Protein AF-A0A0S4I4I3-F1 (afdb_monomer_lite)

pLDDT: mean 79.83, std 12.57, range [39.66, 93.0]

Sequence (110 aa):
MAKKKPLSPGPSWNENFVVLGEILFWGFWAPVLFLIAAPWLSLAIVSYWPKPVLAGFFSAMASTGWLVASVVILAVIAYQAGMGYYRQHRSRKRTAAELAAKRAQGDKRL

Foldseek 3Di:
DDPDDPPPPDPVVVVVVVVVVVCVVCVVVVVLVCLQVLLVVLVVCVVPPVDDPCVVVSCVSVDPVSNVVNVVSVVVVVVVVVVVVVVVVVVVVVVVVVVVVVVVVVVVVD

Secondary structure (DSSP, 8-state):
-----------THHHHHHHHHHHHHHHHHHHHHHHHHHHHHHHHHHHH-SS-TTHHHHHHHTSHHHHHHHHHHHHHHHHHHHHHHHHHHHHHHHHHHHHHHHHHHHHTT-

Structure (mmCIF, N/CA/C/O backbone):
data_AF-A0A0S4I4I3-F1
#
_entry.id   AF-A0A0S4I4I3-F1
#
loop_
_atom_site.group_PDB
_atom_site.id
_atom_site.type_symbol
_atom_site.label_atom_id
_atom_site.label_alt_id
_atom_site.label_comp_id
_atom_site.label_asym_id
_atom_site.label_entity_id
_atom_site.label_seq_id
_atom_site.pdbx_PDB_ins_code
_atom_site.Cartn_x
_atom_site.Cartn_y
_atom_site.Cartn_z
_atom_site.occupancy
_atom_site.B_iso_or_equiv
_atom_site.auth_seq_id
_atom_site.auth_comp_id
_atom_site.auth_asym_id
_atom_site.auth_atom_id
_atom_site.pdbx_PDB_model_num
ATOM 1 N N . MET A 1 1 ? 52.372 -6.863 0.870 1.00 39.66 1 MET A N 1
ATOM 2 C CA . MET A 1 1 ? 52.039 -5.618 0.141 1.00 39.66 1 MET A CA 1
ATOM 3 C C . MET A 1 1 ? 50.572 -5.661 -0.270 1.00 39.66 1 MET A C 1
ATOM 5 O O . MET A 1 1 ? 50.226 -6.378 -1.199 1.00 39.66 1 MET A O 1
ATOM 9 N N . ALA A 1 2 ? 49.691 -4.976 0.462 1.00 44.28 2 ALA A N 1
ATOM 10 C CA . ALA A 1 2 ? 48.263 -4.941 0.149 1.00 44.28 2 ALA A CA 1
ATOM 11 C C . ALA A 1 2 ? 48.001 -3.902 -0.953 1.00 44.28 2 ALA A C 1
ATOM 13 O O . ALA A 1 2 ? 48.185 -2.705 -0.733 1.00 44.28 2 ALA A O 1
ATOM 14 N N . LYS A 1 3 ? 47.579 -4.350 -2.143 1.00 47.28 3 LYS A N 1
ATOM 15 C CA . LYS A 1 3 ? 47.059 -3.463 -3.193 1.00 47.28 3 LYS A CA 1
ATOM 16 C C . LYS A 1 3 ? 45.750 -2.849 -2.690 1.00 47.28 3 LYS A C 1
ATOM 18 O O . LYS A 1 3 ? 44.698 -3.480 -2.773 1.00 47.28 3 LYS A O 1
ATOM 23 N N . LYS A 1 4 ? 45.812 -1.626 -2.156 1.00 51.44 4 LYS A N 1
ATOM 24 C CA . LYS A 1 4 ? 44.624 -0.792 -1.945 1.00 51.44 4 LYS A CA 1
ATOM 25 C C . LYS A 1 4 ? 44.001 -0.550 -3.321 1.00 51.44 4 LYS A C 1
ATOM 27 O O . LYS A 1 4 ? 44.615 0.095 -4.168 1.00 51.44 4 LYS A O 1
ATOM 32 N N . LYS A 1 5 ? 42.819 -1.124 -3.569 1.00 55.28 5 LYS A N 1
ATOM 33 C CA . LYS A 1 5 ? 41.993 -0.747 -4.725 1.00 55.28 5 LYS A CA 1
ATOM 34 C C . LYS A 1 5 ? 41.773 0.771 -4.655 1.00 55.28 5 LYS A C 1
ATOM 36 O O . LYS A 1 5 ? 41.517 1.257 -3.550 1.00 55.28 5 LYS A O 1
ATOM 41 N N . PRO A 1 6 ? 41.867 1.523 -5.764 1.00 49.00 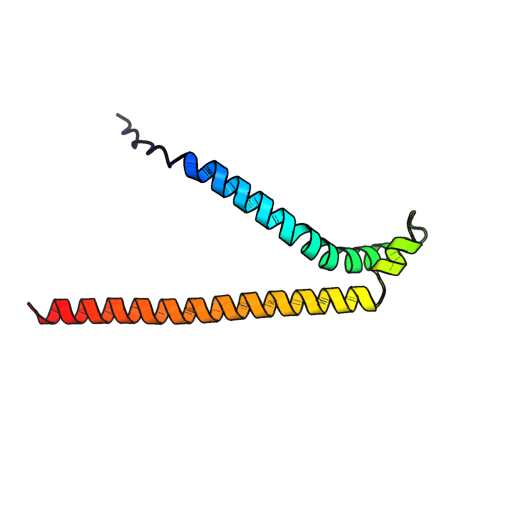6 PRO A N 1
ATOM 42 C CA . PRO A 1 6 ? 41.478 2.922 -5.736 1.00 49.00 6 PRO A CA 1
ATOM 43 C C . PRO A 1 6 ? 39.986 2.965 -5.403 1.00 49.00 6 PRO A C 1
ATOM 45 O O . PRO A 1 6 ? 39.157 2.460 -6.161 1.00 49.00 6 PRO A O 1
ATOM 48 N N . LEU A 1 7 ? 39.659 3.506 -4.229 1.00 55.25 7 LEU A N 1
ATOM 49 C CA . LEU A 1 7 ? 38.307 3.936 -3.908 1.00 55.25 7 LEU A CA 1
ATOM 50 C C . LEU A 1 7 ? 38.007 5.049 -4.916 1.00 55.25 7 LEU A C 1
ATOM 52 O O . LEU A 1 7 ? 38.466 6.176 -4.755 1.00 55.25 7 LEU A O 1
ATOM 56 N N . SER A 1 8 ? 37.349 4.704 -6.021 1.00 52.53 8 SER A N 1
ATOM 57 C CA . SER A 1 8 ? 36.774 5.710 -6.905 1.00 52.53 8 SER A CA 1
ATOM 58 C C . SER A 1 8 ? 35.790 6.496 -6.039 1.00 52.53 8 SER A C 1
ATOM 60 O O . SER A 1 8 ? 34.889 5.866 -5.474 1.00 52.53 8 SER A O 1
ATOM 62 N N . PRO A 1 9 ? 35.974 7.813 -5.839 1.00 54.53 9 PRO A N 1
ATOM 63 C CA . PRO A 1 9 ? 34.959 8.604 -5.175 1.00 54.53 9 PRO A CA 1
ATOM 64 C C . PRO A 1 9 ? 33.753 8.579 -6.112 1.00 54.53 9 PRO A C 1
ATOM 66 O O . PRO A 1 9 ? 33.744 9.235 -7.153 1.00 54.53 9 PRO A O 1
ATOM 69 N N . GLY A 1 10 ? 32.773 7.731 -5.793 1.00 57.78 10 GLY A N 1
ATOM 70 C CA . GLY A 1 10 ? 31.475 7.777 -6.448 1.00 57.78 10 GLY A CA 1
ATOM 71 C C . GLY A 1 10 ? 30.955 9.211 -6.335 1.00 57.78 10 GLY A C 1
ATOM 72 O O . GLY A 1 10 ? 31.183 9.844 -5.303 1.00 57.78 10 GLY A O 1
ATOM 73 N N . PRO A 1 11 ? 30.342 9.766 -7.390 1.00 55.81 11 PRO A N 1
ATOM 74 C CA . PRO A 1 11 ? 29.999 11.179 -7.428 1.00 55.81 11 PRO A CA 1
ATOM 75 C C . PRO A 1 11 ? 29.043 11.495 -6.273 1.00 55.81 11 PRO A C 1
ATOM 77 O O . PRO A 1 11 ? 27.867 11.147 -6.332 1.00 55.81 11 PRO A O 1
ATOM 80 N N . SER A 1 12 ? 29.544 12.164 -5.233 1.00 59.75 12 SER A N 1
ATOM 81 C CA . SER A 1 12 ? 28.787 12.607 -4.050 1.00 59.75 12 SER A CA 1
ATOM 82 C C . SER A 1 12 ? 27.611 13.518 -4.410 1.00 59.75 12 SER A C 1
ATOM 84 O O . SER A 1 12 ? 26.650 13.641 -3.658 1.00 59.75 12 SER A O 1
ATOM 86 N N . TRP A 1 13 ? 27.636 14.100 -5.614 1.00 55.47 13 TRP A N 1
ATOM 87 C CA . TRP A 1 13 ? 26.499 14.799 -6.205 1.00 55.47 13 TRP A CA 1
ATOM 88 C C . TRP A 1 13 ? 25.247 13.913 -6.289 1.00 55.47 13 TRP A C 1
ATOM 90 O O . TRP A 1 13 ? 24.148 14.396 -6.057 1.00 55.47 13 TRP A O 1
ATOM 100 N N . ASN A 1 14 ? 25.404 12.612 -6.548 1.00 70.44 14 ASN A N 1
ATOM 101 C CA . ASN A 1 14 ? 24.295 11.665 -6.646 1.00 70.44 14 ASN A CA 1
ATOM 102 C C . ASN A 1 14 ? 23.641 11.380 -5.283 1.00 70.44 14 ASN A C 1
ATOM 104 O O . ASN A 1 14 ? 22.453 11.098 -5.222 1.00 70.44 14 ASN A O 1
ATOM 108 N N . GLU A 1 15 ? 24.383 11.483 -4.182 1.00 73.69 15 GLU A N 1
ATOM 109 C CA . GLU A 1 15 ? 23.898 11.094 -2.852 1.00 73.69 15 GLU A CA 1
ATOM 110 C C . GLU A 1 15 ? 22.741 11.991 -2.388 1.00 73.69 15 GLU A C 1
ATOM 112 O O . GLU A 1 15 ? 21.704 11.500 -1.947 1.00 73.69 15 GLU A O 1
ATOM 117 N N . ASN A 1 16 ? 22.849 13.301 -2.627 1.00 77.06 16 ASN A N 1
ATOM 118 C CA . ASN A 1 16 ? 21.773 14.252 -2.338 1.00 77.06 16 ASN A CA 1
ATOM 119 C C . ASN A 1 16 ? 20.525 14.010 -3.204 1.00 77.06 16 ASN A C 1
ATOM 121 O O . ASN A 1 16 ? 19.405 14.160 -2.721 1.00 77.06 16 ASN A O 1
ATOM 125 N N . PHE A 1 17 ? 20.696 13.613 -4.470 1.00 78.19 17 PHE A N 1
ATOM 126 C CA . PHE A 1 17 ? 19.573 13.264 -5.349 1.00 78.19 17 PHE A CA 1
ATOM 127 C C . PHE A 1 17 ? 18.923 11.936 -4.963 1.00 78.19 17 PHE A C 1
ATOM 129 O O . PHE A 1 17 ? 17.705 11.804 -5.074 1.00 78.19 17 PHE A O 1
ATOM 136 N N . VAL A 1 18 ? 19.707 10.975 -4.475 1.00 80.50 18 VAL A N 1
ATOM 137 C CA . VAL A 1 18 ? 19.200 9.711 -3.931 1.00 80.50 18 VAL A CA 1
ATOM 138 C C . VAL A 1 18 ? 18.354 9.976 -2.687 1.00 80.50 18 VAL A C 1
ATOM 140 O O . VAL A 1 18 ? 17.212 9.528 -2.639 1.00 80.50 18 VAL A O 1
ATOM 143 N N . VAL A 1 19 ? 18.856 10.770 -1.735 1.00 83.50 19 VAL A N 1
ATOM 144 C CA . VAL A 1 19 ? 18.119 11.134 -0.511 1.00 83.50 19 VAL A CA 1
ATOM 145 C C . VAL A 1 19 ? 16.856 11.933 -0.840 1.00 83.50 19 VAL A C 1
ATOM 147 O O . VAL A 1 19 ? 15.784 11.636 -0.319 1.00 83.50 19 VAL A O 1
ATOM 150 N N . LEU A 1 20 ? 16.940 12.917 -1.740 1.00 85.25 20 LEU A N 1
ATOM 151 C CA . LEU A 1 20 ? 15.769 13.684 -2.170 1.00 85.25 20 LEU A CA 1
ATOM 152 C C . LEU A 1 20 ? 14.727 12.791 -2.860 1.00 85.25 20 LEU A C 1
ATOM 154 O O . LEU A 1 20 ? 13.531 12.931 -2.610 1.00 85.25 20 LEU A O 1
ATOM 158 N N . GLY A 1 21 ? 15.178 11.853 -3.697 1.00 84.56 21 GLY A N 1
ATOM 159 C CA . GLY A 1 21 ? 14.321 10.854 -4.327 1.00 84.56 21 GLY A CA 1
ATOM 160 C C . GLY A 1 21 ? 13.637 9.946 -3.307 1.00 84.56 21 GLY A C 1
ATOM 161 O O . GLY A 1 21 ? 12.447 9.674 -3.443 1.00 84.56 21 GLY A O 1
ATOM 162 N N . GLU A 1 22 ? 14.348 9.531 -2.261 1.00 85.88 22 GLU A N 1
ATOM 163 C CA . GLU A 1 22 ? 13.803 8.722 -1.172 1.00 85.88 22 GLU A CA 1
ATOM 164 C C . GLU A 1 22 ? 12.763 9.491 -0.347 1.00 85.88 22 GLU A C 1
ATOM 166 O O . GLU A 1 22 ? 11.679 8.967 -0.090 1.00 85.88 22 GLU A O 1
ATOM 171 N N . ILE A 1 23 ? 13.030 10.754 -0.001 1.00 88.56 23 ILE A N 1
ATOM 172 C CA . ILE A 1 23 ? 12.065 11.612 0.704 1.00 88.56 23 ILE A CA 1
ATOM 173 C C . ILE A 1 23 ? 10.800 11.793 -0.136 1.00 88.56 23 ILE A C 1
ATOM 175 O O . ILE A 1 23 ? 9.694 11.671 0.386 1.00 88.56 23 ILE A O 1
ATOM 179 N N . LEU A 1 24 ? 10.942 12.057 -1.437 1.00 87.94 24 LEU A N 1
ATOM 180 C CA . LEU A 1 24 ? 9.800 12.233 -2.331 1.00 87.94 24 LEU A CA 1
ATOM 181 C C . LEU A 1 24 ? 9.009 10.927 -2.491 1.00 87.94 24 LEU A C 1
ATOM 183 O O . LEU A 1 24 ? 7.777 10.938 -2.482 1.00 87.94 24 LEU A O 1
ATOM 187 N N . PHE A 1 25 ? 9.718 9.799 -2.584 1.00 85.94 25 PHE A N 1
ATOM 188 C CA . PHE A 1 25 ? 9.124 8.470 -2.639 1.00 85.94 25 PHE A CA 1
ATOM 189 C C . PHE A 1 25 ? 8.303 8.188 -1.379 1.00 85.94 25 PHE A C 1
ATOM 191 O O . PHE A 1 25 ? 7.120 7.871 -1.488 1.00 85.94 25 PHE A O 1
ATOM 198 N N . TRP A 1 26 ? 8.881 8.360 -0.189 1.00 85.62 26 TRP A N 1
ATOM 199 C CA . TRP A 1 26 ? 8.172 8.146 1.072 1.00 85.62 26 TRP A CA 1
ATOM 200 C C . TRP A 1 26 ? 7.073 9.176 1.315 1.00 85.62 26 TRP A C 1
ATOM 202 O O . TRP A 1 26 ? 6.015 8.808 1.811 1.00 85.62 26 TRP A O 1
ATOM 212 N N . GLY A 1 27 ? 7.259 10.434 0.917 1.00 89.31 27 GLY A N 1
ATOM 213 C CA . GLY A 1 27 ? 6.228 11.468 1.016 1.00 89.31 27 GLY A CA 1
ATOM 214 C C . GLY A 1 27 ? 4.972 11.123 0.214 1.00 89.31 27 GLY A C 1
ATOM 215 O O . GLY A 1 27 ? 3.861 11.396 0.661 1.00 89.31 27 GLY A O 1
ATOM 216 N N . PHE A 1 28 ? 5.134 10.464 -0.935 1.00 87.62 28 PHE A N 1
ATOM 217 C CA . PHE A 1 28 ? 4.015 9.978 -1.739 1.00 87.62 28 PHE A CA 1
ATOM 218 C C . PHE A 1 28 ? 3.462 8.634 -1.243 1.00 87.62 28 PHE A C 1
ATOM 220 O O . PHE A 1 28 ? 2.247 8.453 -1.158 1.00 87.62 28 PHE A O 1
ATOM 227 N N . TRP A 1 29 ? 4.334 7.682 -0.901 1.00 85.81 29 TRP A N 1
ATOM 228 C CA . TRP A 1 29 ? 3.927 6.322 -0.543 1.00 85.81 29 TRP A CA 1
ATOM 229 C C . TRP A 1 29 ? 3.432 6.177 0.891 1.00 85.81 29 TRP A C 1
ATOM 231 O O . TRP A 1 29 ? 2.549 5.357 1.125 1.00 85.81 29 TRP A O 1
ATOM 241 N N . ALA A 1 30 ? 3.935 6.953 1.852 1.00 88.12 30 ALA A N 1
ATOM 242 C CA . ALA A 1 30 ? 3.515 6.842 3.247 1.00 88.12 30 ALA A CA 1
ATOM 243 C C . ALA A 1 30 ? 2.010 7.124 3.439 1.00 88.12 30 ALA A C 1
ATOM 245 O O . ALA A 1 30 ? 1.356 6.310 4.092 1.00 88.12 30 ALA A O 1
ATOM 246 N N . PRO A 1 31 ? 1.406 8.168 2.829 1.00 88.00 31 PRO A N 1
ATOM 247 C CA . PRO A 1 31 ? -0.046 8.356 2.871 1.00 88.00 31 PRO A CA 1
ATOM 248 C C . PRO A 1 31 ? -0.823 7.197 2.236 1.00 88.00 31 PRO A C 1
ATOM 250 O O . PRO A 1 31 ? -1.839 6.762 2.773 1.00 88.00 31 PRO A O 1
ATOM 253 N N . VAL A 1 32 ? -0.338 6.658 1.113 1.00 86.88 32 VAL A N 1
ATOM 254 C CA . VAL A 1 32 ? -0.976 5.525 0.422 1.00 86.88 32 VAL A CA 1
ATOM 255 C C . VAL A 1 32 ? -0.929 4.266 1.289 1.00 86.88 32 VAL A C 1
ATOM 257 O O . VAL A 1 32 ? -1.941 3.594 1.466 1.00 86.88 32 VAL A O 1
ATOM 260 N N . LEU A 1 33 ? 0.228 3.970 1.881 1.00 88.25 33 LEU A N 1
ATOM 261 C CA . LEU A 1 33 ? 0.404 2.853 2.804 1.00 88.25 33 LEU A CA 1
ATOM 262 C C . LEU A 1 33 ? -0.443 3.028 4.065 1.00 88.25 33 LEU A C 1
ATOM 264 O O . LEU A 1 33 ? -1.007 2.049 4.543 1.00 88.25 33 LEU A O 1
ATOM 268 N N . PHE A 1 34 ? -0.589 4.255 4.570 1.00 87.81 34 PHE A N 1
ATOM 269 C CA . PHE A 1 34 ? -1.478 4.549 5.691 1.00 87.81 34 PHE A CA 1
ATOM 270 C C . PHE A 1 34 ? -2.937 4.240 5.343 1.00 87.81 34 PHE A C 1
ATOM 272 O O . PHE A 1 34 ? -3.603 3.545 6.103 1.00 87.81 34 PHE A O 1
ATOM 279 N N . LEU A 1 35 ? -3.422 4.676 4.178 1.00 87.75 35 LEU A N 1
ATOM 280 C CA . LEU A 1 35 ? -4.783 4.377 3.716 1.00 87.75 35 LEU A CA 1
ATOM 281 C C . LEU A 1 35 ? -5.037 2.882 3.520 1.00 87.75 35 LEU A C 1
ATOM 283 O O . LEU A 1 35 ? -6.165 2.425 3.687 1.00 87.75 35 LEU A O 1
ATOM 287 N N . ILE A 1 36 ? -3.999 2.119 3.177 1.00 89.81 36 ILE A N 1
ATOM 288 C CA . ILE A 1 36 ? -4.105 0.667 3.078 1.00 89.81 36 ILE A CA 1
ATOM 289 C C . ILE A 1 36 ? -4.084 0.039 4.467 1.00 89.81 36 ILE A C 1
ATOM 291 O O . ILE A 1 36 ? -4.957 -0.756 4.761 1.00 89.81 36 ILE A O 1
ATOM 295 N N . ALA A 1 37 ? -3.121 0.365 5.327 1.00 88.62 37 ALA A N 1
ATOM 296 C CA . ALA A 1 37 ? -2.903 -0.341 6.588 1.00 88.62 37 ALA A CA 1
ATOM 297 C C . ALA A 1 37 ? -3.863 0.086 7.711 1.00 88.62 37 ALA A C 1
ATOM 299 O O . ALA A 1 37 ? -4.289 -0.755 8.506 1.00 88.62 37 ALA A O 1
ATOM 300 N N . ALA A 1 38 ? -4.218 1.372 7.790 1.00 89.56 38 ALA A N 1
ATOM 301 C CA . ALA A 1 38 ? -5.021 1.918 8.880 1.00 89.56 38 ALA A CA 1
ATOM 302 C C . ALA A 1 38 ? -6.412 1.267 9.006 1.00 89.56 38 ALA A C 1
ATOM 304 O O . ALA A 1 38 ? -6.786 0.966 10.140 1.00 89.56 38 ALA A O 1
ATOM 305 N N . PRO A 1 39 ? -7.159 0.966 7.924 1.00 89.31 39 PRO A N 1
ATOM 306 C CA . PRO A 1 39 ? -8.448 0.277 8.024 1.00 89.31 39 PRO A CA 1
ATOM 307 C C . PRO A 1 39 ? -8.353 -1.120 8.647 1.00 89.31 39 PRO A C 1
ATOM 309 O O . PRO A 1 39 ? -9.131 -1.461 9.536 1.00 89.31 39 PRO A O 1
ATOM 312 N N . TRP A 1 40 ? -7.355 -1.912 8.244 1.00 91.44 40 TRP A N 1
ATOM 313 C CA . TRP A 1 40 ? -7.149 -3.268 8.766 1.00 91.44 40 TRP A CA 1
ATOM 314 C C . TRP A 1 40 ? -6.636 -3.261 10.201 1.00 91.44 40 TRP A C 1
ATOM 316 O O . TRP A 1 40 ? -7.092 -4.051 11.026 1.00 91.44 40 TRP A O 1
ATOM 326 N N . LEU A 1 41 ? -5.724 -2.342 10.523 1.00 89.81 41 LEU A N 1
ATOM 327 C CA . LEU A 1 41 ? -5.239 -2.176 11.888 1.00 89.81 41 LEU A CA 1
ATOM 328 C C . LEU A 1 41 ? -6.372 -1.717 12.814 1.00 89.81 41 LEU A C 1
ATOM 330 O O . LEU A 1 41 ? -6.511 -2.225 13.923 1.00 89.81 41 LEU A O 1
ATOM 334 N N . SER A 1 42 ? -7.221 -0.807 12.336 1.00 89.12 42 SER A N 1
ATOM 335 C CA . SER A 1 42 ? -8.403 -0.347 13.066 1.00 89.12 42 SER A CA 1
ATOM 336 C C . SER A 1 42 ? -9.403 -1.478 13.290 1.00 89.12 42 SER A C 1
ATOM 338 O O . SER A 1 42 ? -9.926 -1.612 14.393 1.00 89.12 42 SER A O 1
ATOM 340 N N . LEU A 1 43 ? -9.616 -2.338 12.287 1.00 87.50 43 LEU A N 1
ATOM 341 C CA . LEU A 1 43 ? -10.459 -3.524 12.419 1.00 87.50 43 LEU A CA 1
ATOM 342 C C . LEU A 1 43 ? -9.912 -4.477 13.489 1.00 87.50 43 LEU A C 1
ATOM 344 O O . LEU A 1 43 ? -10.674 -4.942 14.337 1.00 87.50 43 LEU A O 1
ATOM 348 N N . ALA A 1 44 ? -8.599 -4.724 13.499 1.00 88.38 44 ALA A N 1
ATOM 349 C CA . ALA A 1 44 ? -7.960 -5.552 14.519 1.00 88.38 44 ALA A CA 1
ATOM 350 C C . ALA A 1 44 ? -8.127 -4.940 15.920 1.00 88.38 44 ALA A C 1
ATOM 352 O O . ALA A 1 44 ? -8.533 -5.626 16.855 1.00 88.38 44 ALA A O 1
ATOM 353 N N . ILE A 1 45 ? -7.890 -3.63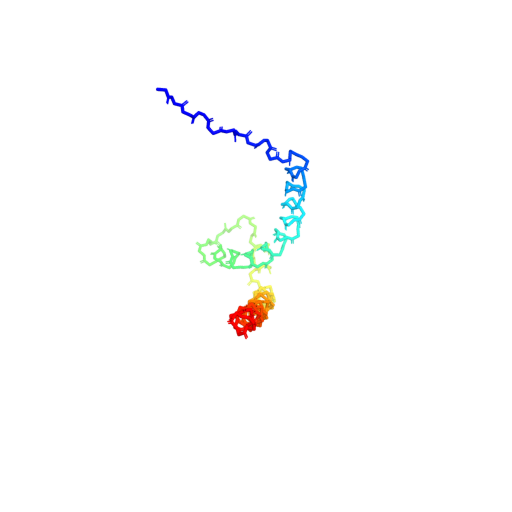5 16.065 1.00 87.62 45 ILE A N 1
ATOM 354 C CA . ILE A 1 45 ? -8.033 -2.931 17.344 1.00 87.62 45 ILE A CA 1
ATOM 355 C C . ILE A 1 45 ? -9.472 -3.010 17.863 1.00 87.62 45 ILE A C 1
ATOM 357 O O . ILE A 1 45 ? -9.666 -3.352 19.023 1.00 87.62 45 ILE A O 1
ATOM 361 N N . VAL A 1 46 ? -10.482 -2.756 17.029 1.00 86.94 46 VAL A N 1
ATOM 362 C CA . VAL A 1 46 ? -11.895 -2.844 17.447 1.00 86.94 46 VAL A CA 1
ATOM 363 C C . VAL A 1 46 ? -12.292 -4.284 17.791 1.00 86.94 46 VAL A C 1
ATOM 365 O O . VAL A 1 46 ? -13.087 -4.497 18.701 1.00 86.94 46 VAL A O 1
ATOM 368 N N . SER A 1 47 ? -11.721 -5.274 17.100 1.00 85.88 47 SER A N 1
ATOM 369 C CA . SER A 1 47 ? -12.046 -6.692 17.311 1.00 85.88 47 SER A CA 1
ATOM 370 C C . SER A 1 47 ? -11.438 -7.264 18.593 1.00 85.88 47 SER A C 1
ATOM 372 O O . SER A 1 47 ? -12.072 -8.076 19.263 1.00 85.88 47 SER A O 1
ATOM 374 N N . TYR A 1 48 ? -10.213 -6.859 18.939 1.00 87.19 48 TYR A N 1
ATOM 375 C CA . TYR A 1 48 ? -9.472 -7.423 20.074 1.00 87.19 48 TYR A CA 1
ATOM 376 C C . TYR A 1 48 ? -9.454 -6.522 21.312 1.00 87.19 48 TYR A C 1
ATOM 378 O O . TYR A 1 48 ? -9.141 -6.999 22.403 1.00 87.19 48 TYR A O 1
ATOM 386 N N . TRP A 1 49 ? -9.795 -5.236 21.181 1.00 84.56 49 TRP A N 1
ATOM 387 C CA . TRP A 1 49 ? -9.778 -4.286 22.288 1.00 84.56 49 TRP A CA 1
ATOM 388 C C . TRP A 1 49 ? -11.196 -3.794 22.617 1.00 84.56 49 TRP A C 1
ATOM 390 O O . TRP A 1 49 ? -11.739 -2.956 21.902 1.00 84.56 49 TRP A O 1
ATOM 400 N N . PRO A 1 50 ? -11.799 -4.247 23.732 1.00 74.38 50 PRO A N 1
ATOM 401 C CA . PRO A 1 50 ? -13.191 -3.921 24.052 1.00 74.38 50 PRO A CA 1
ATOM 402 C C . PRO A 1 50 ? -13.467 -2.441 24.373 1.00 74.38 50 PRO A C 1
ATOM 404 O O . PRO A 1 50 ? -14.615 -2.009 24.311 1.00 74.38 50 PRO A O 1
ATOM 407 N N . LYS A 1 51 ? -12.448 -1.653 24.747 1.00 78.38 51 LYS A N 1
ATOM 408 C CA . LYS A 1 51 ? -12.574 -0.213 25.050 1.00 78.38 51 LYS A CA 1
ATOM 409 C C . LYS A 1 51 ? -11.355 0.567 24.541 1.00 78.38 51 LYS A C 1
ATOM 411 O O . LYS A 1 51 ? -10.495 0.940 25.340 1.00 78.38 51 LYS A O 1
ATOM 416 N N . PRO A 1 52 ? -11.245 0.801 23.226 1.00 80.00 52 PRO A N 1
ATOM 417 C CA . PRO A 1 52 ? -10.146 1.574 22.677 1.00 80.00 52 PRO A CA 1
ATOM 418 C C . PRO A 1 52 ? -10.357 3.068 22.959 1.00 80.00 52 PRO A C 1
ATOM 420 O O . PRO A 1 52 ? -11.468 3.586 22.848 1.00 80.00 52 PRO A O 1
ATOM 423 N N . VAL A 1 53 ? -9.271 3.777 23.282 1.00 77.56 53 VAL A N 1
ATOM 424 C CA . VAL A 1 53 ? -9.271 5.212 23.647 1.00 77.56 53 VAL A CA 1
ATOM 425 C C . VAL A 1 53 ? -9.846 6.107 22.530 1.00 77.56 53 VAL A C 1
ATOM 427 O O . VAL A 1 53 ? -10.357 7.188 22.804 1.00 77.56 53 VAL A O 1
ATOM 430 N N . LEU A 1 54 ? -9.832 5.637 21.275 1.00 82.00 54 LEU A N 1
ATOM 431 C CA . LEU A 1 54 ? -10.356 6.333 20.091 1.00 82.00 54 LEU A CA 1
ATOM 432 C C . LEU A 1 54 ? -11.363 5.469 19.308 1.00 82.00 54 LEU A C 1
ATOM 434 O O . LEU A 1 54 ? -11.265 5.327 18.090 1.00 82.00 54 LEU A O 1
ATOM 438 N N . ALA A 1 55 ? -12.337 4.870 19.999 1.00 79.12 55 ALA A N 1
ATOM 439 C CA . ALA A 1 55 ? -13.312 3.955 19.394 1.00 79.12 55 ALA A CA 1
ATOM 440 C C . ALA A 1 55 ? -14.036 4.522 18.160 1.00 79.12 55 ALA A C 1
ATOM 442 O O . ALA A 1 55 ? -14.207 3.806 17.177 1.00 79.12 55 ALA A O 1
ATOM 443 N N . GLY A 1 56 ? -14.405 5.809 18.170 1.00 81.94 56 GLY A N 1
ATOM 444 C CA . GLY A 1 56 ? -15.051 6.454 17.021 1.00 81.94 56 GLY A CA 1
ATOM 445 C C . GLY A 1 56 ? -14.154 6.518 15.781 1.00 81.94 56 GLY A C 1
ATOM 446 O O . GLY A 1 56 ? -14.607 6.225 14.679 1.00 81.94 56 GLY A O 1
ATOM 447 N N . PHE A 1 57 ? -12.867 6.825 15.963 1.00 85.19 57 PHE A N 1
ATOM 448 C CA . PHE A 1 57 ? -11.890 6.861 14.873 1.00 85.19 57 PHE A CA 1
ATOM 449 C C . PHE A 1 57 ? -11.630 5.463 14.307 1.00 85.19 57 PHE A C 1
ATOM 451 O O . PHE A 1 57 ? -11.721 5.268 13.097 1.00 85.19 57 PHE A O 1
ATOM 458 N N . PHE A 1 58 ? -11.356 4.481 15.173 1.00 83.62 58 PHE A N 1
ATOM 459 C CA . PHE A 1 58 ? -11.082 3.117 14.722 1.00 83.62 58 PHE A CA 1
ATOM 460 C C . PHE A 1 58 ? -12.313 2.473 14.078 1.00 83.62 58 PHE A C 1
ATOM 462 O O . PHE A 1 58 ? -12.180 1.808 13.060 1.00 83.62 58 PHE A O 1
ATOM 469 N N . SER A 1 59 ? -13.516 2.720 14.596 1.00 82.25 59 SER A N 1
ATOM 470 C CA . SER A 1 59 ? -14.751 2.227 13.976 1.00 82.25 59 SER A CA 1
ATOM 471 C C . SER A 1 59 ? -15.009 2.886 12.613 1.00 82.25 59 SER A C 1
ATOM 473 O O . SER A 1 59 ? -15.348 2.204 11.647 1.00 82.25 59 SER A O 1
ATOM 475 N N . ALA A 1 60 ? -14.756 4.195 12.485 1.00 85.94 60 ALA A N 1
ATOM 476 C CA . ALA A 1 60 ? -14.861 4.890 11.204 1.00 85.94 60 ALA A CA 1
ATOM 477 C C . ALA A 1 60 ? -13.853 4.355 10.174 1.00 85.94 60 ALA A C 1
ATOM 479 O O . ALA A 1 60 ? -14.239 4.072 9.042 1.00 85.94 60 ALA A O 1
ATOM 480 N N . MET A 1 61 ? -12.590 4.159 10.565 1.00 86.50 61 MET A N 1
ATOM 481 C CA . MET A 1 61 ? -11.540 3.612 9.695 1.00 86.50 61 MET A CA 1
ATOM 482 C C . MET A 1 61 ? -11.733 2.128 9.373 1.00 86.50 61 MET A C 1
ATOM 484 O O . MET A 1 61 ? -11.395 1.700 8.277 1.00 86.50 61 MET A O 1
ATOM 488 N N . ALA A 1 62 ? -12.312 1.344 10.283 1.00 86.62 62 ALA A N 1
ATOM 489 C CA . ALA A 1 62 ? -12.662 -0.058 10.054 1.00 86.62 62 ALA A CA 1
ATOM 490 C C . ALA A 1 62 ? -13.966 -0.236 9.256 1.00 86.62 62 ALA A C 1
ATOM 492 O O . ALA A 1 62 ? -14.399 -1.366 9.029 1.00 86.62 62 ALA A O 1
ATOM 493 N N . SER A 1 63 ? -14.621 0.855 8.847 1.00 89.00 63 SER A N 1
ATOM 494 C CA . SER A 1 63 ? -15.860 0.757 8.081 1.00 89.00 63 SER A CA 1
ATOM 495 C C . SER A 1 63 ? -15.643 0.068 6.733 1.00 89.00 63 SER A C 1
ATOM 497 O O . SER A 1 63 ? -14.567 0.109 6.126 1.00 89.00 63 SER A O 1
ATOM 499 N N . THR A 1 64 ? -16.714 -0.543 6.227 1.00 83.50 64 THR A N 1
ATOM 500 C CA . THR A 1 64 ? -16.734 -1.261 4.948 1.00 83.50 64 THR A CA 1
ATOM 501 C C . THR A 1 64 ? -16.224 -0.407 3.790 1.00 83.50 64 THR A C 1
ATOM 503 O O . THR A 1 64 ? -15.541 -0.930 2.915 1.00 83.50 64 THR A O 1
ATOM 506 N N . GLY A 1 65 ? -16.488 0.904 3.800 1.00 85.94 65 GLY A N 1
ATOM 507 C CA . GLY A 1 65 ? -16.005 1.828 2.771 1.00 85.94 65 GLY A CA 1
ATOM 508 C C . GLY A 1 65 ? -14.478 1.899 2.700 1.00 85.94 65 GLY A C 1
ATOM 509 O O . GLY A 1 65 ? -13.905 1.738 1.623 1.00 85.94 65 GLY A O 1
ATOM 510 N N . TRP A 1 66 ? -13.807 2.072 3.841 1.00 90.75 66 TRP A N 1
ATOM 511 C CA . TRP A 1 66 ? -12.345 2.157 3.895 1.00 90.75 66 TRP A CA 1
ATOM 512 C C . TRP A 1 66 ? -11.666 0.807 3.667 1.00 90.75 66 TRP A C 1
ATOM 514 O O . TRP A 1 66 ? -10.639 0.750 2.991 1.00 90.75 66 TRP A O 1
ATOM 524 N N . LEU A 1 67 ? -12.257 -0.291 4.148 1.00 89.69 67 LEU A N 1
ATOM 525 C CA . LEU A 1 67 ? -11.753 -1.636 3.866 1.00 89.69 67 LEU A CA 1
ATOM 526 C C . LEU A 1 67 ? -11.823 -1.951 2.368 1.00 89.69 67 LEU A C 1
ATOM 528 O O . LEU A 1 67 ? -10.818 -2.356 1.784 1.00 89.69 67 LEU A O 1
ATOM 532 N N . VAL A 1 68 ? -12.957 -1.693 1.712 1.00 91.12 68 VAL A N 1
ATOM 533 C CA . VAL A 1 68 ? -13.085 -1.887 0.258 1.00 91.12 68 VAL A CA 1
ATOM 534 C C . VAL A 1 68 ? -12.114 -0.978 -0.495 1.00 91.12 68 VAL A C 1
ATOM 536 O O . VAL A 1 68 ? -11.401 -1.456 -1.377 1.00 91.12 68 VAL A O 1
ATOM 539 N N . ALA A 1 69 ? -12.017 0.300 -0.118 1.00 89.56 69 ALA A N 1
ATOM 540 C CA . ALA A 1 69 ? -11.068 1.228 -0.728 1.00 89.56 69 ALA A CA 1
ATOM 541 C C . ALA A 1 69 ? -9.619 0.726 -0.609 1.00 89.56 69 ALA A C 1
ATOM 543 O O . ALA A 1 69 ? -8.887 0.749 -1.597 1.00 89.56 69 ALA A O 1
ATOM 544 N N . SER A 1 70 ? -9.221 0.197 0.553 1.00 90.56 70 SER A N 1
ATOM 545 C CA . SER A 1 70 ? -7.873 -0.343 0.769 1.00 90.56 70 SER A CA 1
ATOM 546 C C . SER A 1 70 ? -7.553 -1.511 -0.174 1.00 90.56 70 SER A C 1
ATOM 548 O O . SER A 1 70 ? -6.475 -1.547 -0.768 1.00 90.56 70 SER A O 1
ATOM 550 N N . VAL A 1 71 ? -8.510 -2.424 -0.387 1.00 91.75 71 VAL A N 1
ATOM 551 C CA . VAL A 1 71 ? -8.362 -3.575 -1.292 1.00 91.75 71 VAL A CA 1
ATOM 552 C C . VAL A 1 71 ? -8.290 -3.122 -2.745 1.00 91.75 71 VAL A C 1
ATOM 554 O O . VAL A 1 71 ? -7.448 -3.609 -3.497 1.00 91.75 71 VAL A O 1
ATOM 557 N N . VAL A 1 72 ? -9.136 -2.171 -3.146 1.00 93.00 72 VAL A N 1
ATOM 558 C CA . VAL A 1 72 ? -9.136 -1.621 -4.509 1.00 93.00 72 VAL A CA 1
ATOM 559 C C . VAL A 1 72 ? -7.809 -0.927 -4.810 1.00 93.00 72 VAL A C 1
ATOM 561 O O . VAL A 1 72 ? -7.206 -1.189 -5.849 1.00 93.00 72 VAL A O 1
ATOM 564 N N . ILE A 1 73 ? -7.314 -0.092 -3.893 1.00 90.75 73 ILE A N 1
ATOM 565 C CA . ILE A 1 73 ? -6.017 0.582 -4.035 1.00 90.75 73 ILE A CA 1
ATOM 566 C C . ILE A 1 73 ? -4.895 -0.457 -4.169 1.00 90.75 73 ILE A C 1
ATOM 568 O O . ILE A 1 73 ? -4.082 -0.367 -5.091 1.00 90.75 73 ILE A O 1
ATOM 572 N N . LEU A 1 74 ? -4.882 -1.481 -3.310 1.00 90.75 74 LEU A N 1
ATOM 573 C CA . LEU A 1 74 ? -3.897 -2.561 -3.367 1.00 90.75 74 LEU A CA 1
ATOM 574 C C . LEU A 1 74 ? -3.951 -3.320 -4.705 1.00 90.75 74 LEU A C 1
ATOM 576 O O . LEU A 1 74 ? -2.909 -3.574 -5.310 1.00 90.75 74 LEU A O 1
ATOM 580 N N . ALA A 1 75 ? -5.149 -3.632 -5.205 1.00 92.12 75 ALA A N 1
ATOM 581 C CA . ALA A 1 75 ? -5.340 -4.307 -6.486 1.00 92.12 75 ALA A CA 1
ATOM 582 C C . ALA A 1 75 ? -4.832 -3.462 -7.665 1.00 92.12 75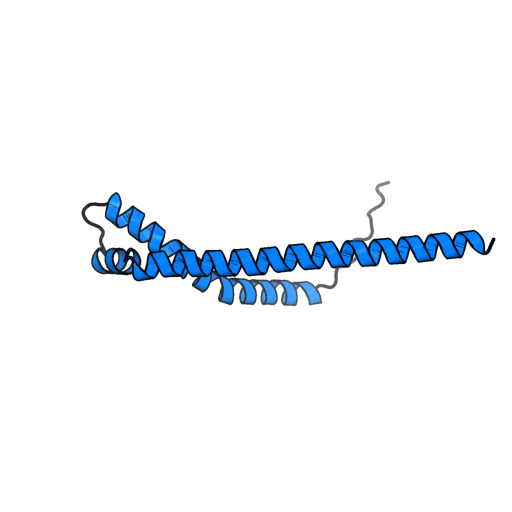 ALA A C 1
ATOM 584 O O . ALA A 1 75 ? -4.162 -3.985 -8.557 1.00 92.12 75 ALA A O 1
ATOM 585 N N . VAL A 1 76 ? -5.089 -2.151 -7.655 1.00 91.88 76 VAL A N 1
ATOM 586 C CA . VAL A 1 76 ? -4.586 -1.221 -8.677 1.00 91.88 76 VAL A CA 1
ATOM 587 C C . VAL A 1 76 ? -3.060 -1.161 -8.654 1.00 91.88 76 VAL A C 1
ATOM 589 O O . VAL A 1 76 ? -2.433 -1.243 -9.712 1.00 91.88 76 VAL A O 1
ATOM 592 N N . ILE A 1 77 ? -2.449 -1.059 -7.471 1.00 88.94 77 ILE A N 1
ATOM 593 C CA . ILE A 1 77 ? -0.987 -1.048 -7.323 1.00 88.94 77 ILE A CA 1
ATOM 594 C C . ILE A 1 77 ? -0.390 -2.362 -7.836 1.00 88.94 77 ILE A C 1
ATOM 596 O O . ILE A 1 77 ? 0.544 -2.339 -8.639 1.00 88.94 77 ILE A O 1
ATOM 600 N N . ALA A 1 78 ? -0.954 -3.503 -7.433 1.00 90.00 78 ALA A N 1
ATOM 601 C CA . ALA A 1 78 ? -0.505 -4.821 -7.870 1.00 90.00 78 ALA A CA 1
ATOM 602 C C . ALA A 1 78 ? -0.621 -4.989 -9.392 1.00 90.00 78 ALA A C 1
ATOM 604 O O . ALA A 1 78 ? 0.303 -5.491 -10.034 1.00 90.00 78 ALA A O 1
ATOM 605 N N . TYR A 1 79 ? -1.717 -4.515 -9.988 1.00 90.56 79 TYR A N 1
ATOM 606 C CA . TYR A 1 79 ? -1.915 -4.545 -11.433 1.00 90.56 79 TYR A CA 1
ATOM 607 C C . TYR A 1 79 ? -0.894 -3.676 -12.176 1.00 90.56 79 TYR A C 1
ATOM 609 O O . TYR A 1 79 ? -0.273 -4.138 -13.136 1.00 90.56 79 TYR A O 1
ATOM 617 N N . GLN A 1 80 ? -0.670 -2.437 -11.726 1.00 88.31 80 GLN A N 1
ATOM 618 C CA . GLN A 1 80 ? 0.310 -1.543 -12.346 1.00 88.31 80 GLN A CA 1
ATOM 619 C C . GLN A 1 80 ? 1.736 -2.091 -12.234 1.00 88.31 80 GLN A C 1
ATOM 621 O O . GLN A 1 80 ? 2.460 -2.126 -13.234 1.00 88.31 80 GLN A O 1
ATOM 626 N N . ALA A 1 81 ? 2.118 -2.581 -11.053 1.00 86.38 81 ALA A N 1
ATOM 627 C CA . ALA A 1 81 ? 3.413 -3.214 -10.837 1.00 86.38 81 ALA A CA 1
ATOM 628 C C . ALA A 1 81 ? 3.574 -4.454 -11.728 1.00 86.38 81 ALA A C 1
ATOM 630 O O . ALA A 1 81 ? 4.557 -4.561 -12.462 1.00 86.38 81 ALA A O 1
ATOM 631 N N . GL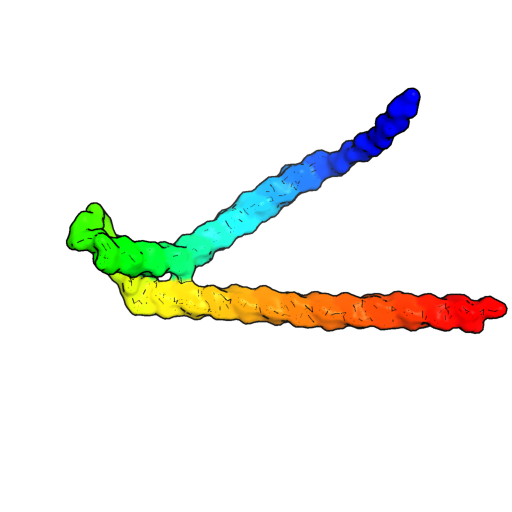Y A 1 82 ? 2.581 -5.350 -11.741 1.00 85.50 82 GLY A N 1
ATOM 632 C CA . GLY A 1 82 ? 2.577 -6.552 -12.571 1.00 85.50 82 GLY A CA 1
ATOM 633 C C . GLY A 1 82 ? 2.742 -6.227 -14.055 1.00 85.50 82 GLY A C 1
ATOM 634 O O . GLY A 1 82 ? 3.642 -6.752 -14.709 1.00 85.50 82 GLY A O 1
ATOM 635 N N . MET A 1 83 ? 1.947 -5.297 -14.587 1.00 83.69 83 MET A N 1
ATOM 636 C CA . MET A 1 83 ? 2.051 -4.847 -15.980 1.00 83.69 83 MET A CA 1
ATOM 637 C C . MET A 1 83 ? 3.427 -4.248 -16.304 1.00 83.69 83 MET A C 1
ATOM 639 O O . MET A 1 83 ? 3.961 -4.491 -17.391 1.00 83.69 83 MET A O 1
ATOM 643 N N . GLY A 1 84 ? 4.023 -3.503 -15.369 1.00 83.19 84 GLY A N 1
ATOM 644 C CA . GLY A 1 84 ? 5.393 -3.004 -15.475 1.00 83.19 84 GLY A CA 1
ATOM 645 C C . GLY A 1 84 ? 6.413 -4.136 -15.600 1.00 83.19 84 GLY A C 1
ATOM 646 O O . GLY A 1 84 ? 7.189 -4.160 -16.560 1.00 83.19 84 GLY A O 1
ATOM 647 N N . TYR A 1 85 ? 6.354 -5.124 -14.702 1.00 80.31 85 TYR A N 1
ATOM 648 C CA . TYR A 1 85 ? 7.212 -6.311 -14.752 1.00 80.31 85 TYR A CA 1
ATOM 649 C C . TYR A 1 85 ? 7.040 -7.097 -16.057 1.00 80.31 85 TYR A C 1
ATOM 651 O O . TYR A 1 85 ? 8.034 -7.445 -16.700 1.00 80.31 85 TYR A O 1
ATOM 659 N N . TYR A 1 86 ? 5.801 -7.314 -16.515 1.00 79.94 86 TYR A N 1
ATOM 660 C CA . TYR A 1 86 ? 5.526 -7.982 -17.791 1.00 79.94 86 TYR A CA 1
ATOM 661 C C . TYR A 1 86 ? 6.136 -7.230 -18.982 1.00 79.94 86 TYR A C 1
ATOM 663 O O . TYR A 1 86 ? 6.768 -7.840 -19.853 1.00 79.94 86 TYR A O 1
ATOM 671 N N . ARG A 1 87 ? 5.999 -5.898 -19.024 1.00 81.06 87 ARG A N 1
ATOM 672 C CA . ARG A 1 87 ? 6.591 -5.062 -20.082 1.00 81.06 87 ARG A CA 1
ATOM 673 C C . ARG A 1 87 ? 8.117 -5.102 -20.048 1.00 81.06 87 ARG A C 1
ATOM 675 O O . ARG A 1 87 ? 8.735 -5.265 -21.101 1.00 81.06 87 ARG A O 1
ATOM 682 N N . GLN A 1 88 ? 8.719 -5.023 -18.863 1.00 80.75 88 GLN A N 1
ATOM 683 C CA . GLN A 1 88 ? 10.171 -5.081 -18.692 1.00 80.75 88 GLN A CA 1
ATOM 684 C C . GLN A 1 88 ? 10.744 -6.443 -19.106 1.00 80.75 88 GLN A C 1
ATOM 686 O O . GLN A 1 88 ? 11.800 -6.518 -19.736 1.00 80.75 88 GLN A O 1
ATOM 691 N N . HIS A 1 89 ? 10.033 -7.537 -18.827 1.00 75.12 89 HIS A N 1
ATOM 692 C CA . HIS A 1 89 ? 10.444 -8.863 -19.283 1.00 75.12 89 HIS A CA 1
ATOM 693 C C . HIS A 1 89 ? 10.436 -8.972 -20.811 1.00 75.12 89 HIS A C 1
ATOM 695 O O . HIS A 1 89 ? 11.343 -9.564 -21.403 1.00 75.12 89 HIS A O 1
ATOM 701 N N . ARG A 1 90 ? 9.429 -8.385 -21.468 1.00 79.56 90 ARG A N 1
ATOM 702 C CA . ARG A 1 90 ? 9.316 -8.394 -22.931 1.00 79.56 90 ARG A CA 1
ATOM 703 C C . ARG A 1 90 ? 10.375 -7.514 -23.597 1.00 79.56 90 ARG A C 1
ATOM 705 O O . ARG A 1 90 ? 10.912 -7.919 -24.627 1.00 79.56 90 ARG A O 1
ATOM 712 N N . SER A 1 91 ? 10.710 -6.359 -23.015 1.00 80.06 91 SER A N 1
ATOM 713 C CA . SER A 1 91 ? 11.776 -5.495 -23.539 1.00 80.06 91 SER A CA 1
ATOM 714 C C . SER A 1 91 ? 13.146 -6.163 -23.426 1.00 80.06 91 SER A C 1
ATOM 716 O O . SER A 1 91 ? 13.855 -6.238 -24.424 1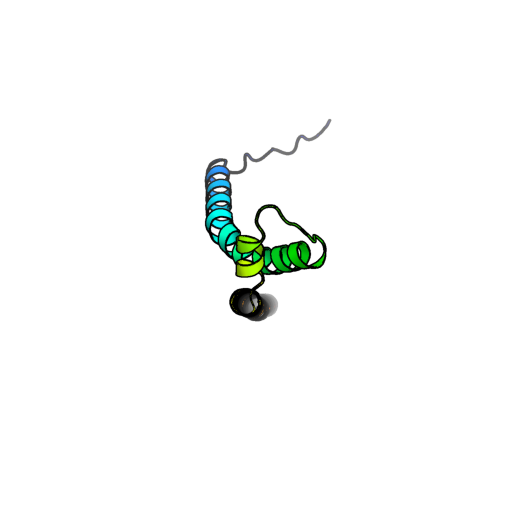.00 80.06 91 SER A O 1
ATOM 718 N N . ARG A 1 92 ? 13.471 -6.774 -22.276 1.00 79.06 92 ARG A N 1
ATOM 719 C CA . ARG A 1 92 ? 14.731 -7.518 -22.086 1.00 79.06 92 ARG A CA 1
ATOM 720 C C . ARG A 1 92 ? 14.905 -8.653 -23.093 1.00 79.06 92 ARG A C 1
ATOM 722 O O . ARG A 1 92 ? 15.997 -8.822 -23.628 1.00 79.06 92 ARG A O 1
ATOM 729 N N . LYS A 1 93 ? 13.834 -9.399 -23.397 1.00 80.50 93 LYS A N 1
ATOM 730 C CA . LYS A 1 93 ? 13.869 -10.451 -24.430 1.00 80.50 93 LYS A CA 1
ATOM 731 C C . LYS A 1 93 ? 14.184 -9.886 -25.820 1.00 80.50 93 LYS A C 1
ATOM 733 O O . LYS A 1 93 ? 14.953 -10.502 -26.550 1.00 80.50 93 LYS A O 1
ATOM 738 N N . ARG A 1 94 ? 13.636 -8.717 -26.175 1.00 78.31 94 ARG A N 1
ATOM 739 C CA . ARG A 1 94 ? 13.937 -8.045 -27.453 1.00 78.31 94 ARG A CA 1
ATOM 740 C C . ARG A 1 94 ? 15.388 -7.574 -27.520 1.00 78.31 94 ARG A C 1
ATOM 742 O O . ARG A 1 94 ? 16.072 -7.897 -28.481 1.00 78.31 94 ARG A O 1
ATOM 749 N N . THR A 1 95 ? 15.883 -6.911 -26.476 1.00 85.38 95 THR A N 1
ATOM 750 C CA . THR A 1 95 ? 17.275 -6.435 -26.429 1.00 85.38 95 THR A CA 1
ATOM 751 C C . THR A 1 95 ? 18.278 -7.593 -26.479 1.00 85.38 95 THR A C 1
ATOM 753 O O . THR A 1 95 ? 19.290 -7.508 -27.169 1.00 85.38 95 THR A O 1
ATOM 756 N N . ALA A 1 96 ? 17.990 -8.708 -25.797 1.00 82.25 96 ALA A N 1
ATOM 757 C CA . ALA A 1 96 ? 18.824 -9.909 -25.859 1.00 82.25 96 ALA A CA 1
ATOM 758 C C . ALA A 1 96 ? 18.834 -10.541 -27.262 1.00 82.25 96 ALA A C 1
ATOM 760 O O . ALA A 1 96 ? 19.895 -10.936 -27.745 1.00 82.25 96 ALA A O 1
ATOM 761 N N . ALA A 1 97 ? 17.679 -10.595 -27.935 1.00 83.25 97 ALA A N 1
ATOM 762 C CA . ALA A 1 97 ? 17.578 -11.094 -29.305 1.00 83.25 97 ALA A CA 1
ATOM 763 C C . ALA A 1 97 ? 18.346 -10.208 -30.304 1.00 83.25 97 ALA A C 1
ATOM 765 O O . ALA A 1 97 ? 19.055 -10.728 -31.162 1.00 83.25 97 ALA A O 1
ATOM 766 N N . GLU A 1 98 ? 18.279 -8.881 -30.162 1.00 84.25 98 GLU A N 1
ATOM 767 C CA . GLU A 1 98 ? 19.045 -7.939 -30.991 1.00 84.25 98 GLU A CA 1
ATOM 768 C C . GLU A 1 98 ? 20.561 -8.074 -30.787 1.00 84.25 98 GLU A C 1
ATOM 770 O O . GLU A 1 98 ? 21.323 -8.072 -31.755 1.00 84.25 98 GLU A O 1
ATOM 775 N N . LEU A 1 99 ? 21.015 -8.241 -29.540 1.00 85.31 99 LEU A N 1
ATOM 776 C CA . LEU A 1 99 ? 22.428 -8.487 -29.232 1.00 85.31 99 LEU A CA 1
ATOM 777 C C . LEU A 1 99 ? 22.918 -9.819 -29.821 1.00 85.31 99 LEU A C 1
ATOM 779 O O . LEU A 1 99 ? 24.026 -9.878 -30.357 1.00 85.31 99 LEU A O 1
ATOM 783 N N . ALA A 1 100 ? 22.098 -10.872 -29.763 1.00 84.81 100 ALA A N 1
ATOM 784 C CA . ALA A 1 100 ? 22.410 -12.163 -30.373 1.00 84.81 100 ALA A CA 1
ATOM 785 C C . ALA A 1 100 ? 22.485 -12.072 -31.908 1.00 84.81 100 ALA A C 1
ATOM 787 O O . ALA A 1 100 ? 23.425 -12.594 -32.505 1.00 84.81 100 ALA A O 1
ATOM 788 N N . ALA A 1 101 ? 21.559 -11.345 -32.542 1.00 83.44 101 ALA A N 1
ATOM 789 C CA . ALA A 1 101 ? 21.564 -11.119 -33.987 1.00 83.44 101 ALA A CA 1
ATOM 790 C C . ALA A 1 101 ? 22.807 -10.337 -34.452 1.00 83.44 101 ALA A C 1
ATOM 792 O O . ALA A 1 101 ? 23.433 -10.712 -35.444 1.00 83.44 101 ALA A O 1
ATOM 793 N N . LYS A 1 102 ? 23.218 -9.300 -33.706 1.00 82.12 102 LYS A N 1
ATOM 794 C CA . LYS A 1 102 ? 24.457 -8.555 -33.990 1.00 82.12 102 LYS A CA 1
ATOM 795 C C . LYS A 1 102 ? 25.709 -9.424 -33.853 1.00 82.12 102 LYS A C 1
ATOM 797 O O . LYS A 1 102 ? 26.601 -9.318 -34.688 1.00 82.12 102 LYS A O 1
ATOM 802 N N . ARG A 1 103 ? 25.772 -10.304 -32.845 1.00 78.81 103 ARG A N 1
ATOM 803 C CA . ARG A 1 103 ? 26.885 -11.261 -32.694 1.00 78.81 103 ARG A CA 1
ATOM 804 C C . ARG A 1 103 ? 26.946 -12.249 -33.860 1.00 78.81 103 ARG A C 1
ATOM 806 O O . ARG A 1 103 ? 28.009 -12.415 -34.440 1.00 78.81 103 ARG A O 1
ATOM 813 N N . ALA A 1 104 ? 25.810 -12.818 -34.264 1.00 76.25 104 ALA A N 1
ATOM 814 C CA . ALA A 1 104 ? 25.745 -13.755 -35.388 1.00 76.25 104 ALA A CA 1
ATOM 815 C C . ALA A 1 104 ? 26.094 -13.113 -36.747 1.00 76.25 104 ALA A C 1
ATOM 817 O O . ALA A 1 104 ? 26.614 -13.785 -37.634 1.00 76.25 104 ALA A O 1
ATOM 818 N N . GLN A 1 105 ? 25.817 -11.817 -36.933 1.00 77.19 105 GLN A N 1
ATOM 819 C CA . GLN A 1 105 ? 26.244 -11.078 -38.127 1.00 77.19 105 GLN A CA 1
ATOM 820 C C . GLN A 1 105 ? 27.733 -10.716 -38.116 1.00 77.19 105 GLN A C 1
ATOM 822 O O . GLN A 1 105 ? 28.331 -10.654 -39.187 1.00 77.19 105 GLN A O 1
ATOM 827 N N . GLY A 1 106 ? 28.324 -10.466 -36.944 1.00 71.94 106 GLY A N 1
ATOM 828 C CA . GLY A 1 106 ? 29.764 -10.228 -36.810 1.00 71.94 106 GLY A CA 1
ATOM 829 C C . GLY A 1 106 ? 30.594 -11.471 -37.126 1.00 71.94 106 GLY A C 1
ATOM 830 O O . GLY A 1 106 ? 31.613 -11.360 -37.795 1.00 71.94 106 GLY A O 1
ATOM 831 N N . ASP A 1 107 ? 30.106 -12.644 -36.723 1.00 59.62 107 ASP A N 1
ATOM 832 C CA . ASP A 1 107 ? 30.781 -13.934 -36.930 1.00 59.62 107 ASP A CA 1
ATOM 833 C C . ASP A 1 107 ? 30.763 -14.391 -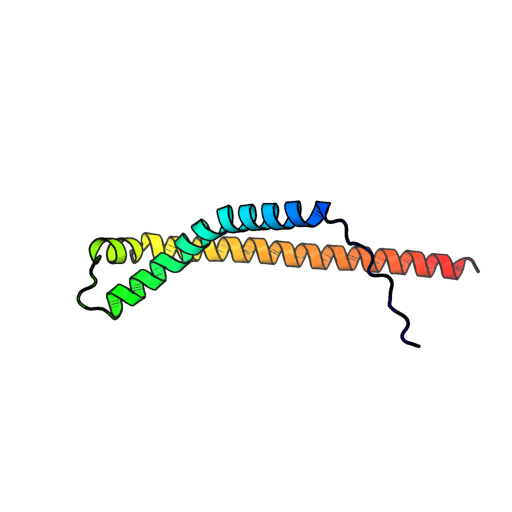38.401 1.00 59.62 107 ASP A C 1
ATOM 835 O O . ASP A 1 107 ? 31.682 -15.043 -38.870 1.00 59.62 107 ASP A O 1
ATOM 839 N N . LYS A 1 108 ? 29.743 -13.994 -39.177 1.00 57.06 108 LYS A N 1
ATOM 840 C CA . LYS A 1 108 ? 29.640 -14.294 -40.622 1.00 57.06 108 LYS A CA 1
ATOM 841 C C . LYS A 1 108 ? 30.487 -13.388 -41.527 1.00 57.06 108 LYS A C 1
ATOM 843 O O . LYS A 1 108 ? 30.421 -13.531 -42.746 1.00 57.06 108 LYS A O 1
ATOM 848 N N . ARG A 1 109 ? 31.181 -12.394 -40.965 1.00 56.31 109 ARG A N 1
ATOM 849 C CA . ARG A 1 109 ? 32.036 -11.450 -41.711 1.00 56.31 109 ARG A CA 1
ATOM 850 C C . ARG A 1 109 ? 33.533 -11.776 -41.605 1.00 56.31 109 ARG A C 1
ATOM 852 O O . ARG A 1 109 ? 34.331 -11.005 -42.136 1.00 56.31 109 ARG A O 1
ATOM 859 N N . LEU A 1 110 ? 33.885 -12.870 -40.931 1.00 48.25 110 LEU A N 1
ATOM 860 C CA . LEU A 1 110 ? 35.217 -13.482 -40.901 1.00 48.25 110 LEU A CA 1
ATOM 861 C C . LEU A 1 110 ? 35.204 -14.750 -41.760 1.00 48.25 110 LEU A C 1
ATOM 863 O O . LEU A 1 110 ? 36.263 -15.038 -42.355 1.00 48.25 110 LEU A O 1
#

Radius of gyration: 25.29 Å; chains: 1; bounding box: 69×29×67 Å